Protein AF-A0A2V6E1N2-F1 (afdb_monomer)

pLDDT: mean 85.91, std 7.05, range [66.38, 95.88]

Foldseek 3Di:
DDPVVVVVLVVVLVVLVVVLVVDDDDPVNVVSVVVSVVSVVVVVCVQCPVVVVRDDDDCVGVPDDDDDDDDDDDVDDDDPVNVVVVVVVVD

Structure (mmCIF, N/CA/C/O backbone):
data_AF-A0A2V6E1N2-F1
#
_entry.id   AF-A0A2V6E1N2-F1
#
loop_
_atom_site.group_PDB
_atom_site.id
_atom_site.type_symbol
_atom_site.label_atom_id
_atom_site.label_alt_id
_atom_site.label_comp_id
_atom_site.label_asym_id
_atom_site.label_entity_id
_atom_site.label_seq_id
_atom_site.pdbx_PDB_ins_code
_atom_site.Cartn_x
_atom_site.Cartn_y
_atom_site.Cartn_z
_atom_site.occupancy
_atom_site.B_iso_or_equiv
_atom_site.auth_seq_id
_atom_site.auth_comp_id
_atom_site.auth_asym_id
_atom_site.auth_atom_id
_atom_site.pdbx_PDB_model_num
ATOM 1 N N . MET A 1 1 ? -11.236 7.792 -4.972 1.00 69.44 1 MET A N 1
ATOM 2 C CA . MET A 1 1 ? -11.136 7.508 -6.419 1.00 69.44 1 MET A CA 1
ATOM 3 C C . MET A 1 1 ? -12.393 6.771 -6.825 1.00 69.44 1 MET A C 1
ATOM 5 O O . MET A 1 1 ? -12.882 5.994 -6.013 1.00 69.44 1 MET A O 1
ATOM 9 N N . SER A 1 2 ? -12.936 7.026 -8.016 1.00 86.31 2 SER A N 1
ATOM 10 C CA . SER A 1 2 ? -14.048 6.210 -8.508 1.00 86.31 2 SER A CA 1
ATOM 11 C C . SER A 1 2 ? -13.541 4.802 -8.863 1.00 86.31 2 SER A C 1
ATOM 13 O O . SER A 1 2 ? -12.395 4.676 -9.310 1.00 86.31 2 SER A O 1
ATOM 15 N N . PRO A 1 3 ? -14.363 3.748 -8.704 1.00 88.69 3 PRO A N 1
ATOM 16 C CA . PRO A 1 3 ? -13.957 2.376 -9.021 1.00 88.69 3 PRO A CA 1
ATOM 17 C C . PRO A 1 3 ? -13.452 2.213 -10.460 1.00 88.69 3 PRO A C 1
ATOM 19 O O . PRO A 1 3 ? -12.450 1.543 -10.696 1.00 88.69 3 PRO A O 1
ATOM 22 N N . ALA A 1 4 ? -14.096 2.896 -11.414 1.00 91.50 4 ALA A N 1
ATOM 23 C CA . ALA A 1 4 ? -13.697 2.884 -12.818 1.00 91.50 4 ALA A CA 1
ATOM 24 C C . ALA A 1 4 ? -12.279 3.441 -13.021 1.00 91.50 4 ALA A C 1
ATOM 26 O O . ALA A 1 4 ? -11.471 2.839 -13.723 1.00 91.50 4 ALA A O 1
ATOM 27 N N . LEU A 1 5 ? -11.944 4.560 -12.372 1.00 88.75 5 LEU A N 1
ATOM 28 C CA . LEU A 1 5 ? -10.623 5.176 -12.502 1.00 88.75 5 LEU A CA 1
ATOM 29 C C . LEU A 1 5 ? -9.538 4.258 -11.921 1.00 88.75 5 LEU A C 1
ATOM 31 O O . LEU A 1 5 ? -8.505 4.057 -12.552 1.00 88.75 5 LEU A O 1
ATOM 35 N N . THR A 1 6 ? -9.792 3.648 -10.760 1.00 89.81 6 THR A N 1
ATOM 36 C CA . THR A 1 6 ? -8.884 2.660 -10.155 1.00 89.81 6 THR A CA 1
ATOM 37 C C . THR A 1 6 ? -8.661 1.456 -11.071 1.00 89.81 6 THR A C 1
ATOM 39 O O . THR A 1 6 ? -7.518 1.036 -11.251 1.00 89.81 6 THR A O 1
ATOM 42 N N . PHE A 1 7 ? -9.721 0.946 -11.702 1.00 93.00 7 PHE A N 1
ATOM 43 C CA . PHE A 1 7 ? -9.626 -0.158 -12.654 1.00 93.00 7 PHE A CA 1
ATOM 44 C C . PHE A 1 7 ? -8.762 0.196 -13.872 1.00 93.00 7 PHE A C 1
ATOM 46 O O . PHE A 1 7 ? -7.798 -0.508 -14.170 1.00 93.00 7 PHE A O 1
ATOM 53 N N . PHE A 1 8 ? -9.056 1.309 -14.552 1.00 94.75 8 PHE A N 1
ATOM 54 C CA . PHE A 1 8 ? -8.308 1.706 -15.750 1.00 94.75 8 PHE A CA 1
ATOM 55 C C . PHE A 1 8 ? -6.860 2.101 -15.443 1.00 94.75 8 PHE A C 1
ATOM 57 O O . PHE A 1 8 ? -5.969 1.797 -16.236 1.00 94.75 8 PHE A O 1
ATOM 64 N N . ALA A 1 9 ? -6.598 2.717 -14.287 1.00 92.19 9 ALA A N 1
ATOM 65 C CA . ALA A 1 9 ? -5.237 2.998 -13.837 1.00 92.19 9 ALA A CA 1
ATOM 66 C C . ALA A 1 9 ? -4.440 1.702 -13.600 1.00 92.19 9 ALA A C 1
ATOM 68 O O . ALA A 1 9 ? -3.304 1.589 -14.060 1.00 92.19 9 ALA A O 1
ATOM 69 N N . GLY A 1 10 ? -5.049 0.703 -12.950 1.00 91.94 10 GLY A N 1
ATOM 70 C CA . GLY A 1 10 ? -4.444 -0.617 -12.762 1.00 91.94 10 GLY A CA 1
ATOM 71 C C . GLY A 1 10 ? -4.179 -1.342 -14.084 1.00 91.94 10 GLY A C 1
ATOM 72 O O . GLY A 1 10 ? -3.094 -1.887 -14.280 1.00 91.94 10 GLY A O 1
ATOM 73 N N . LEU A 1 11 ? -5.126 -1.286 -15.026 1.00 95.25 11 LEU A N 1
ATOM 74 C CA . LEU A 1 11 ? -4.960 -1.858 -16.364 1.00 95.25 11 LEU A CA 1
ATOM 75 C C . LEU A 1 11 ? -3.813 -1.183 -17.133 1.00 95.25 11 LEU A C 1
ATOM 77 O O . LEU A 1 11 ? -2.986 -1.867 -17.733 1.00 95.25 11 LEU A O 1
ATOM 81 N N . GLY A 1 12 ? -3.718 0.148 -17.077 1.00 94.06 12 GLY A N 1
ATOM 82 C CA . GLY A 1 12 ? -2.619 0.897 -17.689 1.00 94.06 12 GLY A CA 1
ATOM 83 C C . GLY A 1 12 ? -1.254 0.531 -17.098 1.00 94.06 12 GLY A C 1
ATOM 84 O O . GLY A 1 12 ? -0.299 0.312 -17.846 1.00 94.06 12 GLY A O 1
ATOM 85 N N . LEU A 1 13 ? -1.168 0.392 -15.770 1.00 93.62 13 LEU A N 1
ATOM 86 C CA . LEU A 1 13 ? 0.042 -0.080 -15.090 1.00 93.62 13 LEU A CA 1
ATOM 87 C C . LEU A 1 13 ? 0.424 -1.502 -15.519 1.00 93.62 13 LEU A C 1
ATOM 89 O O . LEU A 1 13 ? 1.602 -1.763 -15.752 1.00 93.62 13 LEU A O 1
ATOM 93 N N . LEU A 1 14 ? -0.551 -2.401 -15.678 1.00 94.94 14 LEU A N 1
ATOM 94 C CA . LEU A 1 14 ? -0.311 -3.767 -16.146 1.00 94.94 14 LEU A CA 1
ATOM 95 C C . LEU A 1 14 ? 0.245 -3.793 -1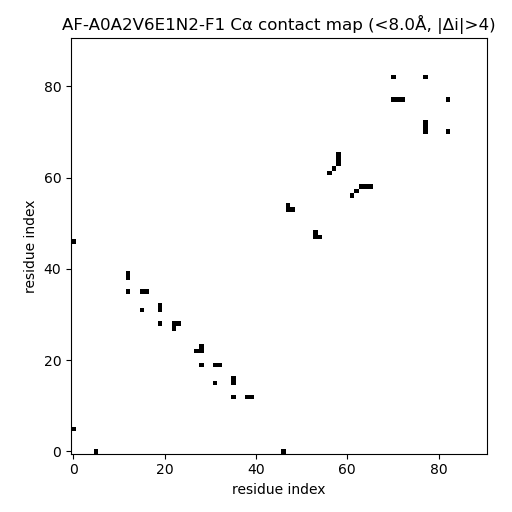7.577 1.00 94.94 14 LEU A C 1
ATOM 97 O O . LEU A 1 14 ? 1.200 -4.518 -17.856 1.00 94.94 14 LEU A O 1
ATOM 101 N N . VAL A 1 15 ? -0.308 -2.977 -18.477 1.00 95.31 15 VAL A N 1
ATOM 102 C CA . VAL A 1 15 ? 0.187 -2.858 -19.858 1.00 95.31 15 VAL A CA 1
ATOM 103 C C . VAL A 1 15 ? 1.613 -2.303 -19.881 1.00 95.31 15 VAL A C 1
ATOM 105 O O . VAL A 1 15 ? 2.474 -2.857 -20.565 1.00 95.31 15 VAL A O 1
ATOM 108 N N . LEU A 1 16 ? 1.896 -1.255 -19.100 1.00 92.50 16 LEU A N 1
ATOM 109 C CA . LEU A 1 16 ? 3.248 -0.698 -18.961 1.00 92.50 16 LEU A CA 1
ATOM 110 C C . LEU A 1 16 ? 4.234 -1.717 -18.380 1.00 92.50 16 LEU A C 1
ATOM 112 O O . LEU A 1 16 ? 5.385 -1.773 -18.809 1.00 92.50 16 LEU A O 1
ATOM 116 N N . PHE A 1 17 ? 3.783 -2.544 -17.439 1.00 93.88 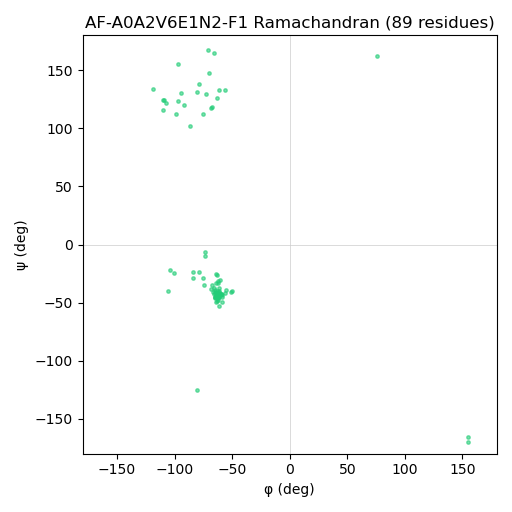17 PHE A N 1
ATOM 117 C CA . PHE A 1 17 ? 4.578 -3.625 -16.870 1.00 93.88 17 PHE A CA 1
ATOM 118 C C . PHE A 1 17 ? 4.908 -4.690 -17.918 1.00 93.88 17 PHE A C 1
ATOM 120 O O . PHE A 1 17 ? 6.072 -5.064 -18.064 1.00 93.88 17 PHE A O 1
ATOM 127 N N . GLY A 1 18 ? 3.924 -5.111 -18.716 1.00 93.62 18 GLY A N 1
ATOM 128 C CA . GLY A 1 18 ? 4.153 -5.999 -19.857 1.00 93.62 18 GLY A CA 1
ATOM 129 C C . GLY A 1 18 ? 5.134 -5.403 -20.873 1.00 93.62 18 GLY A C 1
ATOM 130 O O . GLY A 1 18 ? 6.065 -6.081 -21.307 1.00 93.62 18 GLY A O 1
ATOM 131 N N . TRP A 1 19 ? 4.998 -4.111 -21.190 1.00 93.19 19 TRP A N 1
ATOM 132 C CA . TRP A 1 19 ? 5.923 -3.407 -22.085 1.00 93.19 19 TRP A CA 1
ATOM 133 C C . TRP A 1 19 ? 7.346 -3.354 -21.505 1.00 93.19 19 TRP A C 1
ATOM 135 O O . TRP A 1 19 ? 8.323 -3.615 -22.210 1.00 93.19 19 TRP A O 1
ATOM 145 N N . TYR A 1 20 ? 7.499 -3.102 -20.207 1.00 92.31 20 TYR A N 1
ATOM 146 C CA . TYR A 1 20 ? 8.807 -3.153 -19.554 1.00 92.31 20 TYR A CA 1
ATOM 147 C C . TYR A 1 20 ? 9.505 -4.516 -19.749 1.00 92.31 20 TYR A C 1
ATOM 149 O O . TYR A 1 20 ? 10.704 -4.548 -20.046 1.00 92.31 20 TYR A O 1
ATOM 157 N N . PHE A 1 21 ? 8.766 -5.629 -19.650 1.00 90.56 21 PHE A N 1
ATOM 158 C CA . PHE A 1 21 ? 9.302 -6.970 -19.921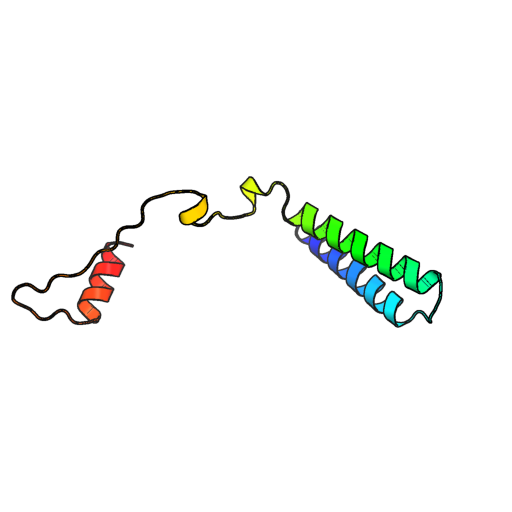 1.00 90.56 21 PHE A CA 1
ATOM 159 C C . PHE A 1 21 ? 9.645 -7.192 -21.395 1.00 90.56 21 PHE A C 1
ATOM 161 O O . PHE A 1 21 ? 10.681 -7.788 -21.682 1.00 90.56 21 PHE A O 1
ATOM 168 N N . ALA A 1 22 ? 8.825 -6.674 -22.310 1.00 92.25 22 ALA A N 1
ATOM 169 C CA . ALA A 1 22 ? 9.048 -6.771 -23.753 1.00 92.25 22 ALA A CA 1
ATOM 170 C C . ALA A 1 22 ? 10.183 -5.866 -24.274 1.00 92.25 22 ALA A C 1
ATOM 172 O O . ALA A 1 22 ? 10.560 -5.964 -25.437 1.00 92.25 22 ALA A O 1
ATOM 173 N N . THR A 1 23 ? 10.715 -4.961 -23.445 1.00 91.88 23 THR A N 1
ATOM 174 C CA . THR A 1 23 ? 11.803 -4.054 -23.831 1.00 91.88 23 THR A CA 1
ATOM 175 C C . THR A 1 23 ? 13.160 -4.629 -23.428 1.00 91.88 23 THR A C 1
ATOM 177 O O . THR A 1 23 ? 13.386 -4.989 -22.265 1.00 91.88 23 THR A O 1
ATOM 180 N N . ASP A 1 24 ? 14.096 -4.646 -24.374 1.00 86.38 24 ASP A N 1
ATOM 181 C CA . ASP A 1 24 ? 15.479 -5.073 -24.156 1.00 86.38 24 ASP A CA 1
ATOM 182 C C . ASP A 1 24 ? 16.300 -4.086 -23.311 1.00 86.38 24 ASP A C 1
ATOM 184 O O . ASP A 1 24 ? 15.897 -2.954 -23.029 1.00 86.38 24 ASP A O 1
ATOM 188 N N . VAL A 1 25 ? 17.475 -4.533 -22.863 1.00 81.25 25 VAL A N 1
ATOM 189 C CA . VAL A 1 25 ? 18.390 -3.760 -22.010 1.00 81.25 25 VAL A CA 1
ATOM 190 C C . VAL A 1 25 ? 18.754 -2.420 -22.664 1.00 81.25 25 VAL A C 1
ATOM 192 O O . VAL A 1 25 ? 19.121 -2.358 -23.831 1.00 81.25 25 VAL A O 1
ATOM 195 N N . GLY A 1 26 ? 18.687 -1.326 -21.898 1.00 90.50 26 GLY A N 1
ATOM 196 C CA . GLY A 1 26 ? 19.094 -0.001 -22.370 1.00 90.50 26 GLY A CA 1
ATOM 197 C C . GLY A 1 26 ? 18.407 1.151 -21.641 1.00 90.50 26 GLY A C 1
ATOM 198 O O . GLY A 1 26 ? 17.713 0.960 -20.639 1.00 90.50 26 GLY A O 1
ATOM 199 N N . LEU A 1 27 ? 18.585 2.369 -22.167 1.00 88.75 27 LEU A N 1
ATOM 200 C CA . LEU A 1 27 ? 18.010 3.593 -21.596 1.00 88.75 27 LEU A CA 1
ATOM 201 C C . LEU A 1 27 ? 16.474 3.555 -21.573 1.00 88.75 27 LEU A C 1
ATOM 203 O O . LEU A 1 27 ? 15.872 3.944 -20.579 1.00 88.75 27 LEU A O 1
ATOM 207 N N . ARG A 1 28 ? 15.839 3.023 -22.627 1.00 87.56 28 ARG A N 1
ATOM 208 C CA . ARG A 1 28 ? 14.372 2.907 -22.720 1.00 87.56 28 ARG A CA 1
ATOM 209 C C . ARG A 1 28 ? 13.795 2.028 -21.611 1.00 87.56 28 ARG A C 1
ATOM 211 O O . ARG A 1 28 ? 12.849 2.437 -20.952 1.00 87.56 28 ARG A O 1
ATOM 218 N N . LYS A 1 29 ? 14.411 0.871 -21.344 1.00 91.69 29 LYS A N 1
ATOM 219 C CA . LYS A 1 29 ? 14.002 -0.027 -20.255 1.00 91.69 29 LYS A CA 1
ATOM 220 C C . LYS A 1 29 ? 14.155 0.620 -18.880 1.00 91.69 29 LYS A C 1
ATOM 222 O O . LYS A 1 29 ? 13.274 0.473 -18.041 1.00 91.69 29 LYS A O 1
ATOM 227 N N . ARG A 1 30 ? 15.239 1.376 -18.663 1.00 92.25 30 ARG A N 1
ATOM 228 C CA . ARG A 1 30 ? 15.453 2.133 -17.417 1.00 92.25 30 ARG A CA 1
ATOM 229 C C . ARG A 1 30 ? 14.408 3.231 -17.231 1.00 92.25 30 ARG A C 1
ATOM 231 O O . ARG A 1 30 ? 13.853 3.341 -16.148 1.00 92.25 30 ARG A O 1
ATOM 238 N N . LEU A 1 31 ? 14.108 4.000 -18.279 1.00 92.81 31 LEU A N 1
ATOM 239 C CA . LEU A 1 31 ? 13.068 5.031 -18.229 1.00 92.81 31 LEU A CA 1
ATOM 240 C C . LEU A 1 31 ? 11.690 4.420 -17.962 1.00 92.81 31 LEU A C 1
ATOM 242 O O . LEU A 1 31 ? 10.993 4.898 -17.076 1.00 92.81 31 LEU A O 1
ATOM 246 N N . LEU A 1 32 ? 11.337 3.324 -18.644 1.00 91.75 32 LEU A N 1
ATOM 247 C CA . LEU A 1 32 ? 10.093 2.591 -18.392 1.00 91.75 32 LEU A CA 1
ATOM 248 C C . LEU A 1 32 ? 10.005 2.098 -16.944 1.00 91.75 32 LEU A C 1
ATOM 250 O O . LEU A 1 32 ? 8.974 2.292 -16.310 1.00 91.75 32 LEU A O 1
ATOM 254 N N . ALA A 1 33 ? 11.084 1.525 -16.401 1.00 92.19 33 ALA A N 1
ATOM 255 C CA . ALA A 1 33 ? 11.129 1.099 -15.003 1.00 92.19 33 ALA A CA 1
ATOM 256 C C . ALA A 1 33 ? 10.887 2.269 -14.041 1.00 92.19 33 ALA A C 1
ATOM 258 O O . ALA A 1 33 ? 10.035 2.176 -13.158 1.00 92.19 33 ALA A O 1
ATOM 259 N N . THR A 1 34 ? 11.596 3.385 -14.230 1.00 94.00 34 THR A N 1
ATOM 260 C CA . THR A 1 34 ? 11.454 4.570 -13.376 1.00 94.00 34 THR A CA 1
ATOM 261 C C . THR A 1 34 ? 10.047 5.152 -13.464 1.00 94.00 34 THR A C 1
ATOM 263 O O . THR A 1 34 ? 9.446 5.445 -12.433 1.00 94.00 34 THR A O 1
ATOM 266 N N . THR A 1 35 ? 9.487 5.278 -14.670 1.00 93.62 35 THR A N 1
ATOM 267 C CA . THR A 1 35 ? 8.110 5.747 -14.867 1.00 93.62 35 THR A CA 1
ATOM 268 C C . THR A 1 35 ? 7.113 4.826 -14.173 1.00 93.62 35 THR A C 1
ATOM 270 O O . THR A 1 35 ? 6.207 5.311 -13.502 1.00 93.62 35 THR A O 1
ATOM 273 N N . LEU A 1 36 ? 7.296 3.510 -14.275 1.00 93.88 36 LEU A N 1
ATOM 274 C CA . LEU A 1 36 ? 6.404 2.529 -13.666 1.00 93.88 36 LEU A CA 1
ATOM 275 C C . LEU A 1 36 ? 6.421 2.614 -12.136 1.00 93.88 36 LEU A C 1
ATOM 277 O O . LEU A 1 36 ? 5.361 2.662 -11.514 1.00 93.88 36 LEU A O 1
ATOM 281 N N . VAL A 1 37 ? 7.608 2.718 -11.534 1.00 94.50 37 VAL A N 1
ATOM 282 C CA . VAL A 1 37 ? 7.760 2.898 -10.082 1.00 94.50 37 VAL A CA 1
ATOM 283 C C . VAL A 1 37 ? 7.162 4.229 -9.623 1.00 94.50 37 VAL A C 1
ATOM 285 O O . VAL A 1 37 ? 6.429 4.259 -8.636 1.00 94.50 37 VAL A O 1
ATOM 288 N N . MET A 1 38 ? 7.415 5.321 -10.350 1.00 95.88 38 MET A N 1
ATOM 289 C CA . MET A 1 38 ? 6.867 6.643 -10.026 1.00 95.88 38 MET A CA 1
ATOM 290 C C . MET A 1 38 ? 5.336 6.660 -10.081 1.00 95.88 38 MET A C 1
ATOM 292 O O . MET A 1 38 ? 4.696 7.179 -9.167 1.00 95.88 38 MET A O 1
ATOM 296 N N . LEU A 1 39 ? 4.740 6.065 -11.119 1.00 93.75 39 LEU A N 1
ATOM 297 C CA . LEU A 1 39 ? 3.286 5.963 -11.246 1.00 93.75 39 LEU A CA 1
ATOM 298 C C . LEU A 1 39 ? 2.686 5.089 -10.142 1.00 93.75 39 LEU A C 1
ATOM 300 O O . LEU A 1 39 ? 1.665 5.463 -9.569 1.00 93.75 39 LEU A O 1
ATOM 304 N N . LEU A 1 40 ? 3.328 3.969 -9.801 1.00 93.69 40 LEU A N 1
ATOM 305 C CA . LEU A 1 40 ? 2.873 3.096 -8.720 1.00 93.69 40 LEU A CA 1
ATOM 306 C C . LEU A 1 40 ? 2.916 3.812 -7.361 1.00 93.69 40 LEU A C 1
ATOM 308 O O . LEU A 1 40 ? 1.957 3.739 -6.589 1.00 93.69 40 LEU A O 1
ATOM 312 N N . ALA A 1 41 ? 3.995 4.546 -7.082 1.00 94.31 41 ALA A N 1
ATOM 313 C CA . ALA A 1 41 ? 4.138 5.331 -5.860 1.00 94.31 41 ALA A CA 1
ATOM 314 C C . ALA A 1 41 ? 3.077 6.440 -5.778 1.00 94.31 41 ALA A C 1
ATOM 316 O O . ALA A 1 41 ? 2.369 6.547 -4.775 1.00 94.31 41 ALA A O 1
ATOM 317 N N . ALA A 1 42 ? 2.900 7.213 -6.854 1.00 92.69 42 ALA A N 1
ATOM 318 C CA . ALA A 1 42 ? 1.880 8.256 -6.928 1.00 92.69 42 ALA A CA 1
ATOM 319 C C . ALA A 1 42 ? 0.464 7.687 -6.745 1.00 92.69 42 ALA A C 1
ATOM 321 O O . ALA A 1 42 ? -0.337 8.245 -5.993 1.00 92.69 42 ALA A O 1
ATOM 322 N N . PHE A 1 43 ? 0.166 6.548 -7.374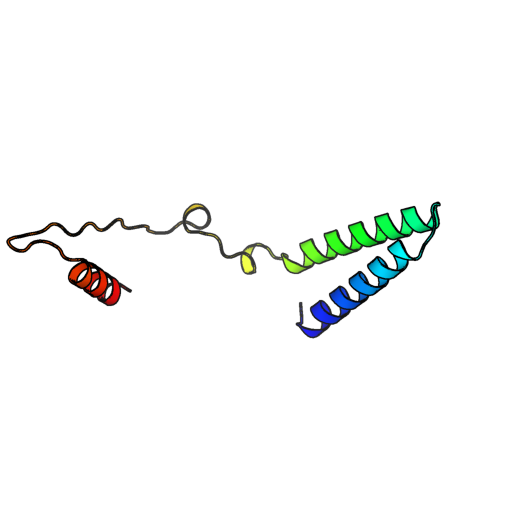 1.00 91.44 43 PHE A N 1
ATOM 323 C CA . PHE A 1 43 ? -1.126 5.879 -7.250 1.00 91.44 43 PHE A CA 1
ATOM 324 C C . PHE A 1 43 ? -1.383 5.365 -5.827 1.00 91.44 43 PHE A C 1
ATOM 326 O O . PHE A 1 43 ? -2.490 5.507 -5.303 1.00 91.44 43 PHE A O 1
ATOM 333 N N . SER A 1 44 ? -0.353 4.831 -5.169 1.00 89.62 44 SER A N 1
ATOM 334 C CA . SER A 1 44 ? -0.429 4.380 -3.774 1.00 89.62 44 SER A CA 1
ATOM 335 C C . SER A 1 44 ? -0.750 5.545 -2.835 1.00 89.62 44 SER A C 1
ATOM 337 O O . SER A 1 44 ? -1.677 5.459 -2.028 1.00 89.62 44 SER A O 1
ATOM 339 N N . ILE A 1 45 ? -0.060 6.677 -3.005 1.00 90.69 45 ILE A N 1
ATOM 340 C CA . ILE A 1 45 ? -0.311 7.899 -2.229 1.00 90.69 45 ILE A CA 1
ATOM 341 C C . ILE A 1 45 ? -1.734 8.415 -2.482 1.00 90.69 45 ILE A C 1
ATOM 343 O O . ILE A 1 45 ? -2.471 8.681 -1.533 1.00 90.69 45 ILE A O 1
ATOM 347 N N . ALA A 1 46 ? -2.160 8.503 -3.745 1.00 88.56 46 ALA A N 1
ATOM 348 C CA . ALA A 1 46 ? -3.500 8.969 -4.107 1.00 88.56 46 ALA A CA 1
ATOM 349 C C . ALA A 1 46 ? -4.616 8.059 -3.562 1.00 88.56 46 ALA A C 1
ATOM 351 O O . ALA A 1 46 ? -5.704 8.525 -3.203 1.00 88.56 46 ALA A O 1
ATOM 352 N N . THR A 1 47 ? -4.351 6.755 -3.471 1.00 86.06 47 THR A N 1
ATOM 353 C CA . THR A 1 47 ? -5.294 5.788 -2.904 1.00 86.06 47 THR A CA 1
ATOM 354 C C . THR A 1 47 ? -5.492 6.038 -1.418 1.00 86.06 47 THR A C 1
ATOM 356 O O . THR A 1 47 ? -6.634 6.033 -0.962 1.00 86.06 47 THR A O 1
ATOM 359 N N . ILE A 1 48 ? -4.419 6.342 -0.692 1.00 86.69 48 ILE A N 1
ATOM 360 C CA . ILE A 1 48 ? -4.436 6.529 0.760 1.00 86.69 48 ILE A CA 1
ATOM 361 C C . ILE A 1 48 ? -4.860 7.955 1.160 1.00 86.69 48 ILE A C 1
ATOM 363 O O . ILE A 1 48 ? -5.393 8.147 2.245 1.00 86.69 48 ILE A O 1
ATOM 367 N N . TRP A 1 49 ? -4.706 8.965 0.298 1.00 84.06 49 TRP A N 1
ATOM 368 C CA . TRP A 1 49 ? -5.025 10.360 0.631 1.00 84.06 49 TRP A CA 1
ATOM 369 C C . TRP A 1 49 ? -6.536 10.694 0.576 1.00 84.06 49 TRP A C 1
ATOM 371 O O . TRP A 1 49 ? -7.197 10.295 -0.392 1.00 84.06 49 TRP A O 1
ATOM 3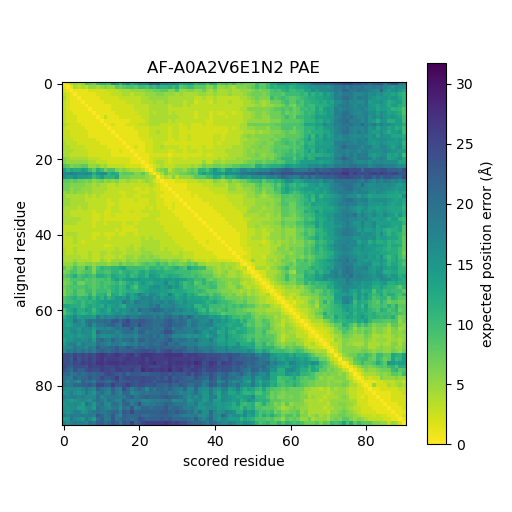81 N N . PRO A 1 50 ? -7.095 11.470 1.530 1.00 85.00 50 PRO A N 1
ATOM 382 C CA . PRO A 1 50 ? -6.496 11.861 2.807 1.00 85.00 50 PRO A CA 1
ATOM 383 C C . PRO A 1 50 ? -6.449 10.665 3.786 1.00 85.00 50 PRO A C 1
ATOM 385 O O . PRO A 1 50 ? -7.472 10.015 4.014 1.00 85.00 50 PRO A O 1
ATOM 388 N N . PRO A 1 51 ? -5.285 10.377 4.407 1.00 80.69 51 PRO A N 1
ATOM 389 C CA . PRO A 1 51 ? -5.086 9.166 5.216 1.00 80.69 51 PRO A CA 1
ATOM 390 C C . PRO A 1 51 ? -6.032 9.078 6.413 1.00 80.69 51 PRO A C 1
ATOM 392 O O . PRO A 1 51 ? -6.431 7.986 6.799 1.00 80.69 51 PRO A O 1
ATOM 395 N N . LYS A 1 52 ? -6.436 10.230 6.958 1.00 75.38 52 LYS A N 1
ATOM 396 C CA . LYS A 1 52 ? -7.324 10.332 8.123 1.00 75.38 52 LYS A CA 1
ATOM 397 C C . LYS A 1 52 ? -8.726 9.764 7.886 1.00 75.38 52 LYS A C 1
ATOM 399 O O . LYS A 1 52 ? -9.376 9.373 8.842 1.00 75.38 52 LYS A O 1
ATOM 404 N N . GLU A 1 53 ? -9.192 9.745 6.640 1.00 78.44 53 GLU A N 1
ATOM 405 C CA . GLU A 1 53 ? -10.549 9.296 6.296 1.00 78.44 53 GLU A CA 1
ATOM 406 C C . GLU A 1 53 ? -10.566 7.868 5.749 1.00 78.44 53 GLU A C 1
ATOM 408 O O . GLU A 1 53 ? -11.586 7.188 5.803 1.00 78.44 53 GLU A O 1
ATOM 413 N N . LYS A 1 54 ? -9.437 7.413 5.194 1.00 74.06 54 LYS A N 1
ATOM 414 C CA . LYS A 1 54 ? -9.345 6.132 4.484 1.00 74.06 54 LYS A CA 1
ATOM 415 C C . LYS A 1 54 ? -8.655 5.027 5.267 1.00 74.06 54 LYS A C 1
ATOM 417 O O . LYS A 1 54 ? -8.860 3.859 4.947 1.00 74.06 54 LYS A O 1
ATOM 422 N N . ILE A 1 55 ? -7.832 5.371 6.254 1.00 78.88 55 ILE A N 1
ATOM 423 C CA . ILE A 1 55 ? -7.193 4.393 7.132 1.00 78.88 55 ILE A CA 1
ATOM 424 C C . ILE A 1 55 ? -8.009 4.324 8.418 1.00 78.88 55 ILE A C 1
ATOM 426 O O . ILE A 1 55 ? -8.030 5.280 9.191 1.00 78.88 55 ILE A O 1
ATOM 430 N N . GLN A 1 56 ? -8.661 3.186 8.658 1.00 78.25 56 GLN A N 1
ATOM 431 C CA . GLN A 1 56 ? -9.245 2.906 9.967 1.00 78.25 56 GLN A CA 1
ATOM 432 C C . GLN A 1 56 ? -8.109 2.702 10.966 1.00 78.25 56 GLN A C 1
ATOM 434 O O . GLN A 1 56 ? -7.271 1.813 10.807 1.00 78.25 56 GLN A O 1
ATOM 439 N N . LEU A 1 57 ? -8.055 3.571 11.968 1.00 81.12 57 LEU A N 1
ATOM 440 C CA . LEU A 1 57 ? -7.065 3.490 13.023 1.00 81.12 57 LEU A CA 1
ATOM 441 C C . LEU A 1 57 ? -7.530 2.435 14.032 1.00 81.12 57 LEU A C 1
ATOM 443 O O . LEU A 1 57 ? -8.683 2.421 14.454 1.00 81.12 57 LEU A O 1
ATOM 447 N N . GLY A 1 58 ? -6.633 1.524 14.404 1.00 80.00 58 GLY A N 1
ATOM 448 C CA . GLY A 1 58 ? -6.908 0.582 15.486 1.00 80.00 58 GLY A CA 1
ATOM 449 C C . GLY A 1 58 ? -7.039 1.306 16.827 1.00 80.00 58 GLY A C 1
ATOM 450 O O . GLY A 1 58 ? -6.596 2.447 16.962 1.00 80.00 58 GLY A O 1
ATOM 451 N N . LEU A 1 59 ? -7.584 0.618 17.832 1.00 81.50 59 LEU A N 1
ATOM 452 C CA . LEU A 1 59 ? -7.741 1.146 19.192 1.00 81.50 59 LEU A CA 1
ATOM 453 C C . LEU A 1 59 ? -6.441 1.750 19.750 1.00 81.50 59 LEU A C 1
ATOM 455 O O . LEU A 1 59 ? -6.470 2.820 20.348 1.00 81.50 59 LEU A O 1
ATOM 459 N N . ASP A 1 60 ? -5.304 1.103 19.490 1.00 80.06 60 ASP A N 1
ATOM 460 C CA . ASP A 1 60 ? -3.989 1.544 19.965 1.00 80.06 60 ASP A CA 1
ATOM 461 C C . ASP A 1 60 ? -3.556 2.901 19.380 1.00 80.06 60 ASP A C 1
ATOM 463 O O . ASP A 1 60 ? -2.762 3.609 19.994 1.00 80.06 60 ASP A O 1
ATOM 467 N N . ILE A 1 61 ? -4.067 3.275 18.199 1.00 80.19 61 ILE A N 1
ATOM 468 C CA . ILE A 1 61 ? -3.693 4.514 17.494 1.00 80.19 61 ILE A CA 1
ATOM 469 C C . ILE A 1 61 ? -4.803 5.569 17.579 1.00 80.19 61 ILE A C 1
ATOM 471 O O . ILE A 1 61 ? -4.513 6.751 17.751 1.00 80.19 61 ILE A O 1
ATOM 475 N N . GLN A 1 62 ? -6.070 5.170 17.453 1.00 80.81 62 GLN A N 1
ATOM 476 C CA . GLN A 1 62 ? -7.219 6.078 17.544 1.00 80.81 62 GLN A CA 1
ATOM 477 C C . GLN A 1 62 ? -7.577 6.429 18.991 1.00 80.81 62 GLN A C 1
ATOM 479 O O . GLN A 1 62 ? -8.198 7.463 19.242 1.00 80.81 62 GLN A O 1
ATOM 484 N N . GLY A 1 63 ? -7.199 5.565 19.933 1.00 75.00 63 GLY A N 1
ATOM 485 C CA . GLY A 1 63 ? -7.747 5.557 21.277 1.00 75.00 63 GLY A CA 1
ATOM 486 C C . GLY A 1 63 ? -9.152 4.951 21.321 1.00 75.00 63 GLY A C 1
ATOM 487 O O . GLY A 1 63 ? -9.854 4.820 20.318 1.00 75.00 63 GLY A O 1
ATOM 488 N N . GLY A 1 64 ? -9.561 4.566 22.523 1.00 81.25 64 GLY A N 1
ATOM 489 C CA . GLY A 1 64 ? -10.874 4.018 22.836 1.00 81.25 64 GLY A CA 1
ATOM 490 C C . GLY A 1 64 ? -10.786 3.153 24.087 1.00 81.25 64 GLY A C 1
ATOM 491 O O . GLY A 1 64 ? -9.798 3.208 24.820 1.00 81.25 64 GLY A O 1
ATOM 492 N N . THR A 1 65 ? -11.810 2.350 24.343 1.00 82.75 65 THR A N 1
ATOM 493 C CA . THR A 1 65 ? -11.858 1.487 25.521 1.00 82.75 65 THR A CA 1
ATOM 494 C C . THR A 1 65 ? -11.706 0.020 25.127 1.00 82.75 65 THR A C 1
ATOM 496 O O . THR A 1 65 ? -12.460 -0.507 24.315 1.00 82.75 65 THR A O 1
ATOM 499 N N . SER A 1 66 ? -10.714 -0.652 25.715 1.00 79.50 66 SER A N 1
ATOM 500 C CA . SER A 1 66 ? -10.623 -2.113 25.720 1.00 79.50 66 SER A CA 1
ATOM 501 C C . SER A 1 66 ? -10.940 -2.594 27.125 1.00 79.50 66 SER A C 1
ATOM 503 O O . SER A 1 66 ? -10.280 -2.193 28.084 1.00 79.50 66 SER A O 1
ATOM 505 N N . PHE A 1 67 ? -11.962 -3.437 27.248 1.00 82.00 67 PHE A N 1
ATOM 506 C CA . PHE A 1 67 ? -12.321 -4.074 28.507 1.00 82.00 67 PHE A CA 1
ATOM 507 C C . PHE A 1 67 ? -12.002 -5.558 28.414 1.00 82.00 67 PHE A C 1
ATOM 509 O O . PHE A 1 67 ? -12.604 -6.290 27.630 1.00 82.00 67 PHE A O 1
ATOM 516 N N . LEU A 1 68 ? -11.061 -6.010 29.239 1.00 82.94 68 LEU A N 1
ATOM 517 C CA . LEU A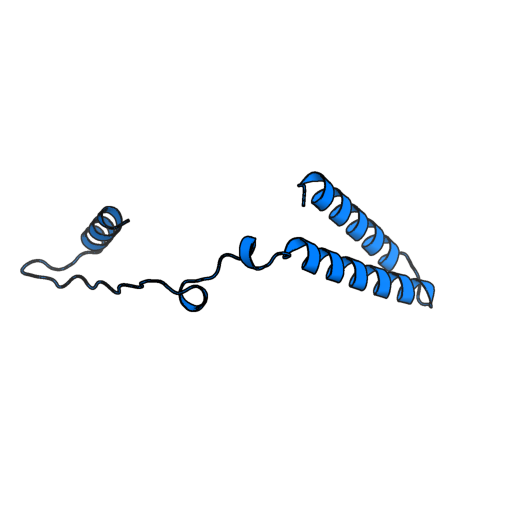 1 68 ? -10.804 -7.432 29.411 1.00 82.94 68 LEU A CA 1
ATOM 518 C C . LEU A 1 68 ? -11.755 -7.953 30.487 1.00 82.94 68 LEU A C 1
ATOM 520 O O . LEU A 1 68 ? -11.550 -7.729 31.679 1.00 82.94 68 LEU A O 1
ATOM 524 N N . ILE A 1 69 ? -12.814 -8.629 30.051 1.00 81.88 69 ILE A N 1
ATOM 525 C CA . ILE A 1 69 ? -13.804 -9.230 30.942 1.00 81.88 69 ILE A CA 1
ATOM 526 C C . ILE A 1 69 ? -13.456 -10.704 31.112 1.00 81.88 69 ILE A C 1
ATOM 528 O O . ILE A 1 69 ? -13.358 -11.455 30.142 1.00 81.88 69 ILE A O 1
ATOM 532 N N . ARG A 1 70 ? -13.277 -11.125 32.362 1.00 81.19 70 ARG A N 1
ATOM 533 C CA . ARG A 1 70 ? -13.079 -12.528 32.720 1.00 81.19 70 ARG A CA 1
ATOM 534 C C . ARG A 1 70 ? -14.307 -13.025 33.466 1.00 81.19 70 ARG A C 1
ATOM 536 O O . ARG A 1 70 ? -14.670 -12.461 34.494 1.00 81.19 70 ARG A O 1
ATOM 543 N N . LEU A 1 71 ? -14.913 -14.100 32.969 1.00 80.00 71 LEU A N 1
ATOM 544 C CA . LEU A 1 71 ? -15.959 -14.804 33.704 1.00 80.00 71 LEU A CA 1
ATOM 545 C C . LEU A 1 71 ? -15.344 -15.463 34.940 1.00 80.00 71 LEU A C 1
ATOM 547 O O . LEU A 1 71 ? -14.457 -16.311 34.830 1.00 80.00 71 LEU A O 1
ATOM 551 N N . MET A 1 72 ? -15.818 -15.052 36.111 1.00 76.62 72 MET A N 1
ATOM 552 C CA . MET A 1 72 ? -15.531 -15.719 37.375 1.00 76.62 72 MET A CA 1
ATOM 553 C C . MET A 1 72 ? -16.643 -16.741 37.606 1.00 76.62 72 MET A C 1
ATOM 555 O O . MET A 1 72 ? -17.818 -16.376 37.639 1.00 76.62 72 MET A O 1
ATOM 559 N N . GLY A 1 73 ? -16.282 -18.020 37.714 1.00 72.00 73 GLY A N 1
ATOM 560 C CA . GLY A 1 73 ? -17.231 -19.056 38.112 1.00 72.00 73 GLY A CA 1
ATOM 561 C C . GLY A 1 73 ? -17.715 -18.787 39.534 1.00 72.00 73 GLY A C 1
ATOM 562 O O . GLY A 1 73 ? -16.898 -18.588 40.430 1.00 72.00 73 GLY A O 1
ATOM 563 N N . GLY A 1 74 ? -19.035 -18.721 39.716 1.00 73.00 74 GLY A N 1
ATOM 564 C CA . GLY A 1 74 ? -19.664 -18.838 41.033 1.00 73.00 74 GLY A CA 1
ATOM 565 C C . GLY A 1 74 ? -19.765 -20.317 41.412 1.00 73.00 74 GLY A C 1
ATOM 566 O O . GLY A 1 74 ? -18.793 -21.052 41.305 1.00 73.00 74 GLY A O 1
ATOM 567 N N . ASP A 1 75 ? -20.967 -20.791 41.739 1.00 66.38 75 ASP A N 1
ATOM 568 C CA . ASP A 1 75 ? -21.222 -22.213 42.045 1.00 66.38 75 ASP A CA 1
ATOM 569 C C . ASP A 1 75 ? -21.209 -23.157 40.822 1.00 66.38 75 ASP A C 1
ATOM 571 O O . ASP A 1 75 ? -21.335 -24.371 40.970 1.00 66.38 75 ASP A O 1
ATOM 575 N N . LYS A 1 76 ? -21.099 -22.628 39.595 1.00 70.25 76 LYS A N 1
ATOM 576 C CA . LYS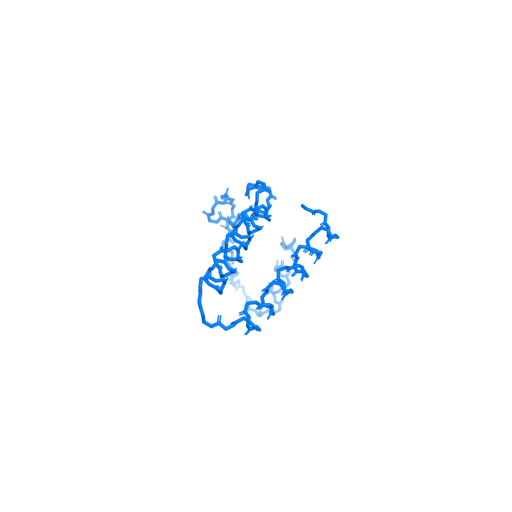 A 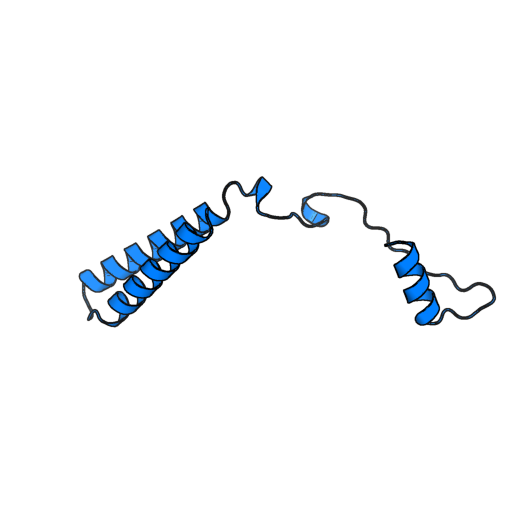1 76 ? -21.078 -23.416 38.351 1.00 70.25 76 LYS A CA 1
ATOM 577 C C . LYS A 1 76 ? -19.764 -23.210 37.610 1.00 70.25 76 LYS A C 1
ATOM 579 O O . LYS A 1 76 ? -19.351 -22.068 37.400 1.00 70.25 76 LYS A O 1
ATOM 584 N N . ASP A 1 77 ? -19.172 -24.311 37.150 1.00 75.69 77 ASP A N 1
ATOM 585 C CA . ASP A 1 77 ? -18.011 -24.275 36.264 1.00 75.69 77 ASP A CA 1
ATOM 586 C C . ASP A 1 77 ? -18.348 -23.563 34.951 1.00 75.69 77 ASP A C 1
ATOM 588 O O . ASP A 1 77 ? -19.374 -23.815 34.310 1.00 75.69 77 ASP A O 1
ATOM 592 N N . VAL A 1 78 ? -17.46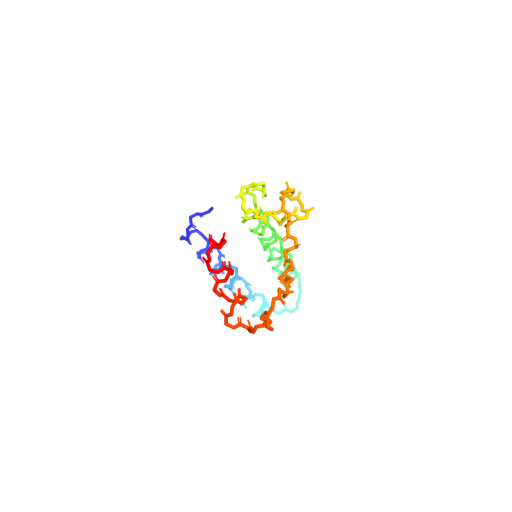6 -22.650 34.546 1.00 75.94 78 VAL A N 1
ATOM 593 C CA . VAL A 1 78 ? -17.627 -21.863 33.322 1.00 75.94 78 VAL A CA 1
ATOM 594 C C . VAL A 1 78 ? -17.304 -22.746 32.118 1.00 75.94 78 VAL A C 1
ATOM 596 O O . VAL A 1 78 ? -16.152 -23.113 31.896 1.00 75.94 78 VAL A O 1
ATOM 599 N N . ASN A 1 79 ? -18.317 -23.061 31.308 1.00 83.44 79 ASN A N 1
ATOM 600 C CA . ASN A 1 79 ? -18.144 -23.763 30.035 1.00 83.44 79 ASN A CA 1
ATOM 601 C C . ASN A 1 79 ? -18.108 -22.773 28.852 1.00 83.44 79 ASN A C 1
ATOM 603 O O . ASN A 1 79 ? -18.695 -21.692 28.922 1.00 83.44 79 ASN A O 1
ATOM 607 N N . LYS A 1 80 ? -17.474 -23.157 27.735 1.00 82.88 80 LYS A N 1
ATOM 608 C CA . LYS A 1 80 ? -17.357 -22.351 26.505 1.00 82.88 80 LYS A CA 1
ATOM 609 C C . LYS A 1 80 ? -18.696 -21.809 26.007 1.00 82.88 80 LYS A C 1
ATOM 611 O O . LYS A 1 80 ? -18.773 -20.637 25.683 1.00 82.88 80 LYS A O 1
ATOM 616 N N . GLY A 1 81 ? -19.764 -22.608 26.051 1.00 84.19 81 GLY A N 1
ATOM 617 C CA . GLY A 1 81 ? -21.091 -22.144 25.628 1.00 84.19 81 GLY A CA 1
ATOM 618 C C . GLY A 1 81 ? -21.639 -20.979 26.464 1.00 84.19 81 GLY A C 1
ATOM 619 O O . GLY A 1 81 ? -22.331 -20.119 25.934 1.00 84.19 81 GLY A O 1
ATOM 620 N N . MET A 1 82 ? -21.290 -20.904 27.755 1.00 82.19 82 MET A N 1
ATOM 621 C CA . MET A 1 82 ? -21.673 -19.777 28.616 1.00 82.19 82 MET A CA 1
ATOM 622 C C . MET A 1 82 ? -20.849 -18.524 28.299 1.00 82.19 82 MET A C 1
ATOM 624 O O . MET A 1 82 ? -21.375 -17.417 28.365 1.00 82.19 82 MET A O 1
ATOM 628 N N . LEU A 1 83 ? -19.572 -18.701 27.938 1.00 83.56 83 LEU A N 1
ATOM 629 C CA . LEU A 1 83 ? -18.718 -17.617 27.453 1.00 83.56 83 LEU A CA 1
ATOM 630 C C . LEU A 1 83 ? -19.252 -17.056 26.133 1.00 83.56 83 LEU A C 1
ATOM 632 O O . LEU A 1 83 ? -19.436 -15.848 26.032 1.00 83.56 83 LEU A O 1
ATOM 636 N N . ASP A 1 84 ? -19.557 -17.919 25.166 1.00 86.31 84 ASP A N 1
ATOM 637 C CA . ASP A 1 84 ? -20.060 -17.510 23.853 1.00 86.31 84 ASP A CA 1
ATOM 638 C C . ASP A 1 84 ? -21.404 -16.776 23.979 1.00 86.31 84 ASP A C 1
ATOM 640 O O . ASP A 1 84 ? -21.595 -15.720 23.382 1.00 86.31 84 ASP A O 1
ATOM 644 N N . GLN A 1 85 ? -22.305 -17.268 24.837 1.00 84.69 85 GLN A N 1
ATOM 645 C CA . GLN A 1 85 ? -23.571 -16.591 25.121 1.00 84.69 85 GLN A CA 1
ATOM 646 C C . GLN A 1 85 ? -23.366 -15.220 25.783 1.00 84.69 85 GLN A C 1
ATOM 648 O O . GLN A 1 85 ? -24.050 -14.262 25.431 1.00 84.69 85 GLN A O 1
ATOM 653 N N . ALA A 1 86 ? -22.430 -15.101 26.729 1.00 82.44 86 ALA A N 1
ATOM 654 C CA . ALA A 1 86 ? -22.115 -13.819 27.354 1.00 82.44 86 ALA A CA 1
ATOM 655 C C . ALA A 1 86 ? -21.505 -12.825 26.351 1.00 82.44 86 ALA A C 1
ATOM 657 O O . ALA A 1 86 ? -21.828 -11.640 26.399 1.00 82.44 86 ALA A O 1
ATOM 658 N N . VAL A 1 87 ? -20.667 -13.299 25.424 1.00 84.69 87 VAL A N 1
ATOM 659 C CA . VAL A 1 87 ? -20.110 -12.480 24.335 1.00 84.69 87 VAL A CA 1
ATOM 660 C C . VAL A 1 87 ? -21.215 -11.990 23.399 1.00 84.69 87 VAL A C 1
ATOM 662 O O . VAL A 1 87 ? -21.220 -10.812 23.055 1.00 84.69 87 VAL A O 1
ATOM 665 N N . GLU A 1 88 ? -22.167 -12.850 23.034 1.00 86.94 88 GLU A N 1
ATOM 666 C CA . GLU A 1 88 ? -23.279 -12.488 22.143 1.00 86.94 88 GLU A CA 1
ATOM 667 C C . GLU A 1 88 ? -24.204 -11.423 22.754 1.00 86.94 88 GLU A C 1
ATOM 669 O O . GLU A 1 88 ? -24.732 -10.585 22.038 1.00 86.94 88 GLU A O 1
ATOM 674 N N . VAL A 1 89 ? -24.380 -11.419 24.080 1.00 86.81 89 VAL A N 1
ATOM 675 C CA . VAL A 1 89 ? -25.184 -10.400 24.785 1.00 86.81 89 VAL A CA 1
ATOM 676 C C . VAL A 1 89 ? -24.459 -9.051 24.889 1.00 86.81 89 VAL A C 1
ATOM 678 O O . VAL A 1 89 ? -25.111 -8.014 24.987 1.00 86.81 89 VAL A O 1
ATOM 681 N N . ILE A 1 90 ? -23.123 -9.058 24.923 1.00 82.88 90 ILE A N 1
ATOM 682 C CA . ILE A 1 90 ? -22.300 -7.841 25.037 1.00 82.88 90 ILE A CA 1
ATOM 683 C C . ILE A 1 90 ? -22.062 -7.180 23.669 1.00 82.88 90 ILE A C 1
ATOM 685 O O . ILE A 1 90 ? -21.839 -5.969 23.621 1.00 82.88 90 ILE A O 1
ATOM 689 N N . ARG A 1 91 ? -22.057 -7.967 22.589 1.00 77.69 91 ARG A N 1
ATOM 690 C CA . ARG A 1 91 ? -21.878 -7.501 21.208 1.00 77.69 91 ARG A CA 1
ATOM 691 C C . ARG A 1 91 ? -23.048 -6.632 20.740 1.00 77.69 91 ARG A C 1
ATOM 693 O O . ARG A 1 91 ? -22.749 -5.661 20.008 1.00 77.69 91 ARG A O 1
#

Solvent-accessible surface area (backbone atoms only — not comparable to full-atom values): 5713 Å² total; per-residue (Å²): 130,57,71,67,58,55,51,53,52,51,52,52,51,51,52,52,52,52,48,42,70,74,41,64,94,54,71,68,31,51,51,45,48,52,51,50,51,52,51,51,52,53,50,52,51,58,68,41,55,65,51,83,82,67,52,88,64,52,57,93,75,64,56,77,88,85,80,89,82,76,88,74,60,74,100,51,85,81,47,70,70,59,52,53,52,53,50,64,75,72,105

Radius of gyration: 25.49 Å; Cα contacts (8 Å, |Δi|>4): 27; chains: 1; bounding box: 44×36×66 Å

Nearest PDB structures (foldseek):
  1sg2-assembly1_A  TM=8.576E-01  e=7.521E+00  Escherichia coli
  6uz7-assembly1_Bh  TM=4.098E-01  e=6.126E+00  Kluyveromyces lactis

Sequence (91 aa):
MSPALTFFAGLGLLVLFGWYFATDVGLRKRLLATTLVMLLAAFSIATIWPPKEKIQLGLDIQGGTSFLIRLMGGDKDVNKGMLDQAVEVIR

Secondary structure (DSSP, 8-state):
--HHHHHHHHHHHHHHHHHHHHSPSSHHHHHHHHHHHHHHHHHHHHHH-SHHHHSPPPHHHH--------PPPSSS---HHHHHHHHHHH-

Mean predicted aligned error: 10.07 Å